Protein AF-A0A3D1ES28-F1 (afdb_monomer_lite)

Sequence (83 aa):
MVQRFEKASEGQDEIRQILTSHLPGRIPLDTIKEIRVRGRLVQLVVPDHGFKFHVDRWVRAEGLNVIRKNAQRSISSVKVLSR

Foldseek 3Di:
DDPPDPPWCPCQVVLLVLCVVDPDPVQPSVQQVGWTDDQQEIEGEGADPVSQVVVVVCQVVPVQVSCCVRDPHHHDYYHYHHD

Structure (mmCIF, N/CA/C/O backbone):
data_AF-A0A3D1ES28-F1
#
_entry.id   AF-A0A3D1ES28-F1
#
loop_
_atom_site.group_PDB
_atom_site.id
_atom_site.type_symbol
_atom_site.label_atom_id
_atom_site.label_alt_id
_atom_site.label_comp_id
_atom_site.label_asym_id
_atom_site.label_entity_id
_atom_site.label_seq_id
_atom_site.pdbx_PDB_ins_code
_atom_site.Cartn_x
_atom_site.Cartn_y
_atom_site.Cartn_z
_atom_site.occupancy
_atom_site.B_iso_or_equiv
_atom_site.auth_seq_id
_atom_site.auth_comp_id
_atom_site.auth_asym_id
_atom_site.auth_atom_id
_atom_site.pdbx_PDB_model_num
ATOM 1 N N . MET A 1 1 ? -9.737 31.743 16.952 1.00 36.22 1 MET A N 1
ATOM 2 C CA . MET A 1 1 ? -8.606 30.801 17.093 1.00 36.22 1 MET A CA 1
ATOM 3 C C . MET A 1 1 ? -8.810 29.698 16.064 1.00 36.22 1 MET A C 1
ATOM 5 O O . MET A 1 1 ? -9.695 28.872 1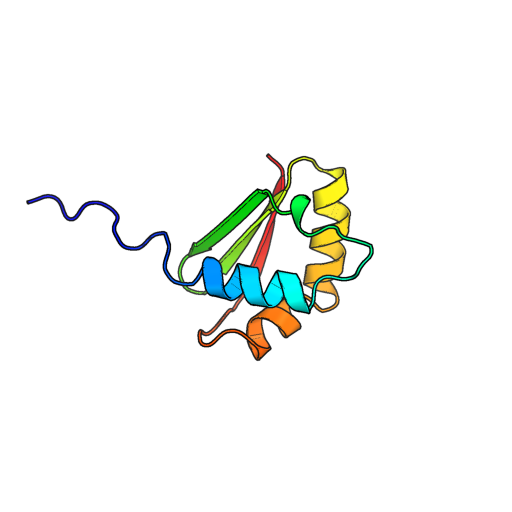6.228 1.00 36.22 1 MET A O 1
ATOM 9 N N . VAL A 1 2 ? -8.135 29.794 14.918 1.00 44.91 2 VAL A N 1
ATOM 10 C CA . VAL A 1 2 ? -8.323 28.865 13.792 1.00 44.91 2 VAL A CA 1
ATOM 11 C C . VAL A 1 2 ? -7.687 27.532 14.179 1.00 44.91 2 VAL A C 1
ATOM 13 O O . VAL A 1 2 ? -6.470 27.474 14.339 1.00 44.91 2 VAL A O 1
ATOM 16 N N . GLN A 1 3 ? -8.498 26.485 14.356 1.00 39.62 3 GLN A N 1
ATOM 17 C CA . GLN A 1 3 ? -8.037 25.107 14.552 1.00 39.62 3 GLN A CA 1
ATOM 18 C C . GLN A 1 3 ? -7.356 24.631 13.259 1.00 39.62 3 GLN A C 1
ATOM 20 O O . GLN A 1 3 ? -7.970 24.060 12.360 1.00 39.62 3 GLN A O 1
ATOM 25 N N . ARG A 1 4 ? -6.075 24.980 13.127 1.00 44.97 4 ARG A N 1
ATOM 26 C CA . ARG A 1 4 ? -5.189 24.602 12.029 1.00 44.97 4 ARG A CA 1
ATOM 27 C C . ARG A 1 4 ? -4.882 23.104 12.127 1.00 44.97 4 ARG A C 1
ATOM 29 O O . ARG A 1 4 ? -4.138 22.696 12.999 1.00 44.97 4 ARG A O 1
ATOM 36 N N . PHE A 1 5 ? -5.433 22.315 11.207 1.00 44.69 5 PHE A N 1
ATOM 37 C CA . PHE A 1 5 ? -4.781 21.180 10.527 1.00 44.69 5 PHE A CA 1
ATOM 38 C C . PHE A 1 5 ? -3.939 20.147 11.323 1.00 44.69 5 PHE A C 1
ATOM 40 O O . PHE A 1 5 ? -3.118 19.465 10.718 1.00 44.69 5 PHE A O 1
ATOM 47 N N . GLU A 1 6 ? -4.165 19.916 12.617 1.00 40.81 6 GLU A N 1
ATOM 48 C CA . GLU A 1 6 ? -3.423 18.884 13.377 1.00 40.81 6 GLU A CA 1
ATOM 49 C C . GLU A 1 6 ? -3.820 17.422 13.064 1.00 40.81 6 GLU A C 1
ATOM 51 O O . GLU A 1 6 ? -3.201 16.490 13.563 1.00 40.81 6 GLU A O 1
ATOM 56 N N . LYS A 1 7 ? -4.806 17.168 12.193 1.00 45.28 7 LYS A N 1
ATOM 57 C CA . LYS A 1 7 ? -5.354 15.813 11.948 1.00 45.28 7 LYS A CA 1
ATOM 58 C C . LYS A 1 7 ? -4.980 15.162 10.610 1.00 45.28 7 LYS A C 1
ATOM 60 O O . LYS A 1 7 ? -5.686 14.269 10.147 1.00 45.28 7 LYS A O 1
ATOM 65 N N . ALA A 1 8 ? -3.907 15.594 9.947 1.00 48.47 8 ALA A N 1
ATOM 66 C CA . ALA A 1 8 ? -3.509 14.986 8.670 1.00 48.47 8 ALA A CA 1
ATOM 67 C C . ALA A 1 8 ? -2.558 13.782 8.816 1.00 48.47 8 ALA A C 1
ATOM 69 O O . ALA A 1 8 ? -2.529 12.950 7.912 1.00 48.47 8 ALA A O 1
ATOM 70 N N . SER A 1 9 ? -1.820 13.657 9.925 1.00 56.06 9 SER A N 1
ATOM 71 C CA . SER A 1 9 ? -0.784 12.617 10.111 1.00 56.06 9 SER A CA 1
ATOM 72 C C . SER A 1 9 ? -1.277 11.346 10.810 1.00 56.06 9 SER A C 1
ATOM 74 O O . SER A 1 9 ? -0.574 10.339 10.840 1.00 56.06 9 SER A O 1
ATOM 76 N N . GLU A 1 10 ? -2.493 11.363 11.358 1.00 70.06 10 GLU A N 1
ATOM 77 C CA . GLU A 1 10 ? -3.027 10.267 12.166 1.00 70.06 10 GLU A CA 1
ATOM 78 C C . GLU A 1 10 ? -3.198 8.986 11.324 1.00 70.06 10 GLU A C 1
ATOM 80 O O . GLU A 1 10 ? -4.067 8.906 10.449 1.00 70.06 10 GLU A O 1
ATOM 85 N N . GLY A 1 11 ? -2.361 7.980 11.590 1.00 79.44 11 GLY A N 1
ATOM 86 C CA . GLY A 1 11 ? -2.363 6.678 10.914 1.00 79.44 11 GLY A CA 1
ATOM 87 C C . GLY A 1 11 ? -1.458 6.577 9.680 1.00 79.44 11 GLY A C 1
ATOM 88 O O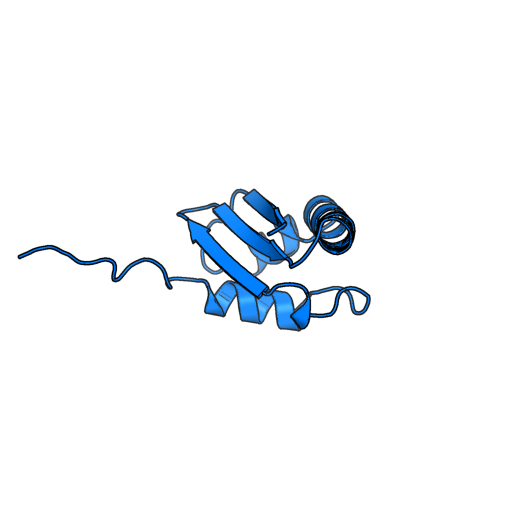 . GLY A 1 11 ? -1.397 5.514 9.075 1.00 79.44 11 GLY A O 1
ATOM 89 N N . GLN A 1 12 ? -0.735 7.630 9.278 1.00 89.62 12 GLN A N 1
ATOM 90 C CA . GLN A 1 12 ? 0.198 7.516 8.145 1.00 89.62 12 GLN A CA 1
ATOM 91 C C . GLN A 1 12 ? 1.381 6.599 8.467 1.00 89.62 12 GLN A C 1
ATOM 93 O O . GLN A 1 12 ? 1.709 5.725 7.665 1.00 89.62 12 GLN A O 1
ATOM 98 N N . ASP A 1 13 ? 1.993 6.781 9.639 1.00 89.56 13 ASP A N 1
ATOM 99 C CA . ASP A 1 13 ? 3.128 5.968 10.088 1.00 89.56 13 ASP A CA 1
ATOM 100 C C . ASP A 1 13 ? 2.741 4.508 10.302 1.00 89.56 13 ASP A C 1
ATOM 102 O O . ASP A 1 13 ? 3.488 3.607 9.936 1.00 89.56 13 ASP A O 1
ATOM 106 N N . GLU A 1 14 ? 1.531 4.271 10.801 1.00 91.94 14 GLU A N 1
ATOM 107 C CA . GLU A 1 14 ? 0.951 2.935 10.907 1.00 91.94 14 GLU A CA 1
ATOM 108 C C . GLU A 1 14 ? 0.882 2.258 9.533 1.00 91.94 14 GLU A C 1
ATOM 110 O O . GLU A 1 14 ? 1.424 1.170 9.338 1.00 91.94 14 GLU A O 1
ATOM 115 N N . ILE A 1 15 ? 0.259 2.915 8.548 1.00 94.19 15 ILE A N 1
ATOM 116 C CA . ILE A 1 15 ? 0.184 2.367 7.191 1.00 94.19 15 ILE A CA 1
ATOM 117 C C . ILE A 1 15 ? 1.589 2.180 6.610 1.00 94.19 15 ILE A C 1
ATOM 119 O O . ILE A 1 15 ? 1.842 1.167 5.961 1.00 94.19 15 ILE A O 1
ATOM 123 N N . ARG A 1 16 ? 2.519 3.108 6.864 1.00 92.94 16 ARG A N 1
ATOM 124 C CA . ARG A 1 16 ? 3.915 2.983 6.429 1.00 92.94 16 ARG A CA 1
ATOM 125 C C . ARG A 1 16 ? 4.558 1.721 6.998 1.00 92.94 16 ARG A C 1
ATOM 127 O O . ARG A 1 16 ? 5.143 0.970 6.229 1.00 92.94 16 ARG A O 1
ATOM 134 N N . GLN A 1 17 ? 4.416 1.458 8.295 1.00 92.31 17 GLN A N 1
ATOM 135 C CA . GLN A 1 17 ? 4.945 0.252 8.937 1.00 92.31 17 GLN A CA 1
ATOM 136 C C . GLN A 1 17 ? 4.346 -1.024 8.336 1.00 92.31 17 GLN A C 1
ATOM 138 O O . GLN A 1 17 ? 5.085 -1.944 7.990 1.00 92.31 17 GLN A O 1
ATOM 143 N N . ILE A 1 18 ? 3.025 -1.058 8.130 1.00 93.94 18 ILE A N 1
ATOM 144 C CA . ILE A 1 18 ? 2.348 -2.202 7.502 1.00 93.94 18 ILE A CA 1
ATOM 145 C C . ILE A 1 18 ? 2.919 -2.466 6.106 1.00 93.94 18 ILE A C 1
ATOM 147 O O . ILE A 1 18 ? 3.206 -3.615 5.767 1.00 93.94 18 ILE A O 1
ATOM 151 N N . LEU A 1 19 ? 3.099 -1.410 5.309 1.00 92.81 19 LEU A N 1
ATOM 152 C CA . LEU A 1 19 ? 3.655 -1.500 3.962 1.00 92.81 19 LEU A CA 1
ATOM 153 C C . LEU A 1 19 ? 5.113 -1.963 3.977 1.00 92.81 19 LEU A C 1
ATOM 155 O O . LEU A 1 19 ? 5.461 -2.831 3.184 1.00 92.81 19 LEU A O 1
ATOM 159 N N . THR A 1 20 ? 5.941 -1.466 4.896 1.00 91.44 20 THR A N 1
ATOM 160 C CA . THR A 1 20 ? 7.331 -1.923 5.051 1.00 91.44 20 THR A CA 1
ATOM 161 C C . THR A 1 20 ? 7.413 -3.432 5.290 1.00 91.44 20 THR A C 1
ATOM 163 O O . THR A 1 20 ? 8.293 -4.087 4.742 1.00 91.44 20 THR A O 1
ATOM 166 N N . SER A 1 21 ? 6.492 -3.999 6.075 1.00 91.62 21 SER A N 1
ATOM 167 C CA . SER A 1 21 ? 6.514 -5.427 6.421 1.00 91.62 21 SER A CA 1
ATOM 168 C C . SER A 1 21 ? 5.832 -6.344 5.401 1.00 91.62 21 SER A C 1
ATOM 170 O O . SER A 1 21 ? 6.125 -7.536 5.383 1.00 91.62 21 SER A O 1
ATOM 172 N N . HIS A 1 22 ? 4.913 -5.827 4.578 1.00 92.19 22 HIS A N 1
ATOM 173 C CA . HIS A 1 22 ? 4.033 -6.665 3.748 1.00 92.19 22 HIS A CA 1
ATOM 174 C C . HIS A 1 22 ? 4.005 -6.298 2.262 1.00 92.19 22 HIS A C 1
ATOM 176 O O . HIS A 1 22 ? 3.287 -6.941 1.490 1.00 92.19 22 HIS A O 1
ATOM 182 N N . LEU A 1 23 ? 4.735 -5.267 1.832 1.00 89.56 23 LEU A N 1
ATOM 183 C CA . LEU A 1 23 ? 4.880 -5.014 0.406 1.00 89.56 23 LEU A CA 1
ATOM 184 C C . LEU A 1 23 ? 5.607 -6.190 -0.260 1.00 89.56 23 LEU A C 1
ATOM 186 O O . LEU A 1 23 ? 6.604 -6.686 0.268 1.00 89.56 23 LEU A O 1
ATOM 190 N N . PRO A 1 24 ? 5.151 -6.630 -1.444 1.00 88.19 24 PRO A N 1
ATOM 191 C CA . PRO A 1 24 ? 5.878 -7.620 -2.218 1.00 88.19 24 PRO A CA 1
ATOM 192 C C . PRO 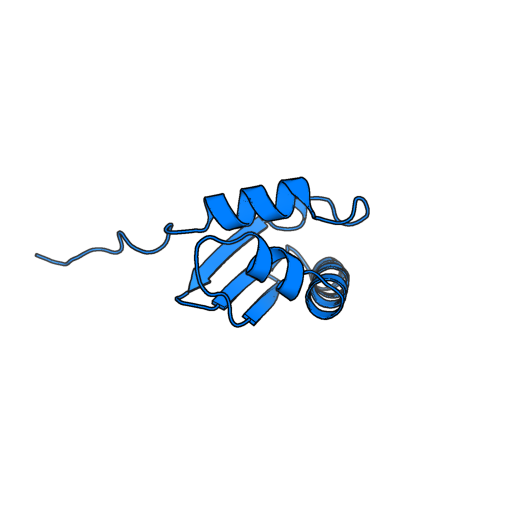A 1 24 ? 7.278 -7.099 -2.535 1.00 88.19 24 PRO A C 1
ATOM 194 O O . PRO A 1 24 ? 7.404 -5.965 -2.987 1.00 88.19 24 PRO A O 1
ATOM 197 N N . GLY A 1 25 ? 8.311 -7.939 -2.433 1.00 86.31 25 GLY A N 1
ATOM 198 C CA . GLY A 1 25 ? 9.697 -7.525 -2.713 1.00 86.31 25 GLY A CA 1
ATOM 199 C C . GLY A 1 25 ? 9.931 -6.936 -4.116 1.00 86.31 25 GLY A C 1
ATOM 200 O O . GLY A 1 25 ? 10.891 -6.208 -4.331 1.00 86.31 25 GLY A O 1
ATOM 201 N N . ARG A 1 26 ? 9.021 -7.191 -5.070 1.00 86.00 26 ARG A N 1
ATOM 202 C CA . ARG A 1 26 ? 9.016 -6.578 -6.415 1.00 86.00 26 ARG A CA 1
ATOM 203 C C . ARG A 1 26 ? 8.550 -5.112 -6.452 1.00 86.00 26 ARG A C 1
ATOM 205 O O . ARG A 1 26 ? 8.647 -4.486 -7.500 1.00 86.00 26 ARG A O 1
ATOM 212 N N . ILE A 1 27 ? 7.980 -4.588 -5.366 1.00 86.56 27 ILE A N 1
ATOM 213 C CA . ILE A 1 27 ? 7.536 -3.196 -5.224 1.00 86.56 27 ILE A CA 1
ATOM 214 C C . ILE A 1 27 ? 8.403 -2.558 -4.132 1.00 86.56 27 ILE A C 1
ATOM 216 O O . ILE A 1 27 ? 8.096 -2.719 -2.950 1.00 86.56 27 ILE A O 1
ATOM 220 N N . PRO A 1 28 ? 9.480 -1.837 -4.492 1.00 85.25 28 PRO A N 1
ATOM 221 C CA . PRO A 1 28 ? 10.294 -1.135 -3.507 1.00 85.25 28 PRO A CA 1
ATOM 222 C C . PRO A 1 28 ? 9.439 -0.153 -2.701 1.00 85.25 28 PRO A C 1
ATOM 224 O O . PRO A 1 28 ? 8.608 0.553 -3.276 1.00 85.25 28 PRO A O 1
ATOM 227 N N . LEU A 1 29 ? 9.646 -0.064 -1.385 1.00 85.31 29 LEU A N 1
ATOM 228 C CA . LEU A 1 29 ? 8.898 0.871 -0.533 1.00 85.31 29 LEU A CA 1
ATOM 229 C C . LEU A 1 29 ? 9.059 2.325 -1.010 1.00 85.31 29 LEU A C 1
ATOM 231 O O . LEU A 1 29 ? 8.097 3.089 -0.980 1.00 85.31 29 LEU A O 1
ATOM 235 N N . ASP A 1 30 ? 10.231 2.674 -1.550 1.00 87.19 30 ASP A N 1
ATOM 236 C CA . ASP A 1 30 ? 10.530 3.991 -2.127 1.00 87.19 30 ASP A CA 1
ATOM 237 C C . ASP A 1 30 ? 9.635 4.381 -3.309 1.00 87.19 30 ASP A C 1
ATOM 239 O O . ASP A 1 30 ? 9.610 5.553 -3.701 1.00 87.19 30 ASP A O 1
ATOM 243 N N . THR A 1 31 ? 8.891 3.432 -3.888 1.00 88.94 31 THR A N 1
ATOM 244 C CA . THR A 1 31 ? 7.876 3.728 -4.908 1.00 88.94 31 THR A CA 1
ATOM 245 C C . THR A 1 31 ? 6.678 4.473 -4.326 1.00 88.94 31 THR A C 1
ATOM 247 O O . THR A 1 31 ? 6.027 5.223 -5.050 1.00 88.94 31 THR A O 1
ATOM 250 N N . ILE A 1 32 ? 6.402 4.332 -3.027 1.00 92.56 32 ILE A N 1
ATOM 251 C CA . ILE A 1 32 ? 5.325 5.038 -2.331 1.00 92.56 32 ILE A CA 1
ATOM 252 C C . ILE A 1 32 ? 5.912 6.303 -1.703 1.00 92.56 32 ILE A C 1
ATOM 254 O O . ILE A 1 32 ? 6.490 6.283 -0.617 1.00 92.56 32 ILE A O 1
ATOM 258 N N . LYS A 1 33 ? 5.764 7.428 -2.403 1.00 93.69 33 LYS A N 1
ATOM 259 C CA . LYS A 1 33 ? 6.322 8.726 -1.996 1.00 93.69 33 LYS A CA 1
ATOM 260 C C . LYS A 1 33 ? 5.547 9.373 -0.861 1.00 93.69 33 LYS A C 1
ATOM 262 O O . LYS A 1 33 ? 6.131 10.036 -0.010 1.00 93.69 33 LYS A O 1
ATOM 267 N N . GLU A 1 34 ? 4.236 9.178 -0.836 1.00 93.12 34 GLU A N 1
ATOM 268 C CA . GLU A 1 34 ? 3.368 9.783 0.167 1.00 93.12 34 GLU A CA 1
ATOM 269 C C . GLU A 1 34 ? 2.216 8.836 0.500 1.00 93.12 34 GLU A C 1
ATOM 271 O O . GLU A 1 34 ? 1.653 8.174 -0.374 1.00 93.12 34 GLU A O 1
ATOM 276 N N . ILE A 1 35 ? 1.855 8.786 1.778 1.00 93.69 35 ILE A N 1
ATOM 277 C CA . ILE A 1 35 ? 0.715 8.025 2.277 1.00 93.69 35 ILE A CA 1
ATOM 278 C C . ILE A 1 35 ? -0.252 9.032 2.875 1.00 93.69 35 ILE A C 1
ATOM 280 O O . ILE A 1 35 ? 0.118 9.809 3.748 1.00 93.69 35 ILE A O 1
ATOM 284 N N . ARG A 1 36 ? -1.501 9.020 2.419 1.00 92.94 36 ARG A N 1
ATOM 285 C CA . ARG A 1 36 ? -2.557 9.873 2.973 1.00 92.94 36 ARG A CA 1
ATOM 286 C C . ARG A 1 36 ? -3.629 9.009 3.585 1.00 92.94 36 ARG A C 1
ATOM 288 O O . ARG A 1 36 ? -4.123 8.095 2.930 1.00 92.94 36 ARG A O 1
ATOM 295 N N . VAL A 1 37 ? -4.050 9.349 4.792 1.00 91.62 37 VAL A N 1
ATOM 296 C CA . VAL A 1 37 ? -5.183 8.694 5.441 1.00 91.62 37 VAL A CA 1
ATOM 297 C C . VAL A 1 37 ? -6.299 9.718 5.598 1.00 91.62 37 VAL A C 1
ATOM 299 O O . VAL A 1 37 ? -6.107 10.784 6.175 1.00 91.62 37 VAL A O 1
ATOM 302 N N . ARG A 1 38 ? -7.465 9.426 5.018 1.00 88.88 38 ARG A N 1
ATOM 303 C CA . ARG A 1 38 ? -8.657 10.284 5.051 1.00 88.88 38 ARG A CA 1
ATOM 304 C C . ARG A 1 38 ? -9.844 9.467 5.541 1.00 88.88 38 ARG A C 1
ATOM 306 O O . ARG A 1 38 ? -10.505 8.781 4.761 1.00 88.88 38 ARG A O 1
ATOM 313 N N . GLY A 1 39 ? -10.096 9.505 6.847 1.00 88.56 39 GLY A N 1
ATOM 314 C CA . GLY A 1 39 ? -11.101 8.649 7.479 1.00 88.56 39 GLY A CA 1
ATOM 315 C C . GLY A 1 39 ? -10.773 7.169 7.259 1.00 88.56 39 GLY A C 1
ATOM 316 O O . GLY A 1 39 ? -9.736 6.694 7.708 1.00 88.56 39 GLY A O 1
ATOM 317 N N . ARG A 1 40 ? -11.640 6.451 6.531 1.00 92.56 40 ARG A N 1
ATOM 318 C CA . ARG A 1 40 ? -11.473 5.021 6.196 1.00 92.56 40 ARG A CA 1
ATOM 319 C C . ARG A 1 40 ? -10.794 4.764 4.842 1.00 92.56 40 ARG A C 1
ATOM 321 O O . ARG A 1 40 ? -10.828 3.629 4.358 1.00 92.56 40 ARG A O 1
ATOM 328 N N . LEU A 1 41 ? -10.271 5.802 4.192 1.00 93.94 41 LEU A N 1
ATOM 329 C CA . LEU A 1 41 ? -9.588 5.725 2.900 1.00 93.94 41 LEU A CA 1
ATOM 330 C C . LEU A 1 41 ? -8.084 5.931 3.092 1.00 93.94 41 LEU A C 1
ATOM 332 O O . LEU A 1 41 ? -7.663 6.938 3.659 1.00 93.94 41 LEU A O 1
ATOM 336 N N . VAL A 1 42 ? -7.288 5.024 2.533 1.00 95.56 42 VAL A N 1
ATOM 337 C CA . VAL A 1 42 ? -5.836 5.181 2.386 1.00 95.56 42 VAL A CA 1
ATOM 338 C C . VAL A 1 42 ? -5.519 5.551 0.940 1.00 95.56 42 VAL A C 1
ATOM 340 O O . VAL A 1 42 ? -6.068 4.964 0.010 1.00 95.56 42 VAL A O 1
ATOM 343 N N . GLN A 1 43 ? -4.635 6.519 0.727 1.00 95.62 43 GLN A N 1
ATOM 344 C CA . GLN A 1 43 ? -4.126 6.873 -0.593 1.00 95.62 43 GLN A CA 1
ATOM 345 C C . GLN A 1 43 ? -2.614 6.678 -0.619 1.00 95.62 43 GLN A C 1
ATOM 347 O O . GLN A 1 43 ? -1.905 7.273 0.188 1.00 95.62 43 GLN A O 1
ATOM 352 N N . LEU A 1 44 ? -2.142 5.861 -1.554 1.00 95.31 44 LEU A N 1
ATOM 353 C CA . LEU A 1 44 ? -0.729 5.631 -1.825 1.00 95.31 44 LEU A CA 1
ATOM 354 C C . LEU A 1 44 ? -0.348 6.468 -3.041 1.00 95.31 44 LEU A C 1
ATOM 356 O O . LEU A 1 44 ? -0.889 6.263 -4.128 1.00 95.31 44 LEU A O 1
ATOM 360 N N . VAL A 1 45 ? 0.531 7.441 -2.850 1.00 94.81 45 VAL A N 1
ATOM 361 C CA . VAL A 1 45 ? 1.016 8.307 -3.923 1.00 94.81 45 VAL A CA 1
ATOM 362 C C . VAL A 1 45 ? 2.328 7.744 -4.444 1.00 94.81 45 VAL A C 1
ATOM 364 O O . VAL A 1 45 ? 3.257 7.511 -3.671 1.00 94.81 45 VAL A O 1
ATOM 367 N N . VAL A 1 46 ? 2.398 7.545 -5.752 1.00 95.00 46 VAL A N 1
ATOM 368 C CA . VAL A 1 46 ? 3.550 6.995 -6.472 1.00 95.00 46 VAL A CA 1
ATOM 369 C C . VAL A 1 46 ? 4.012 7.983 -7.555 1.00 95.00 46 VAL A C 1
ATOM 371 O O . VAL A 1 46 ? 3.210 8.826 -7.964 1.00 95.00 46 VAL A O 1
ATOM 374 N N . PRO A 1 47 ? 5.276 7.920 -8.014 1.00 91.94 47 PRO A N 1
ATOM 375 C CA . PRO A 1 47 ? 5.864 8.965 -8.856 1.00 91.94 47 PRO A CA 1
ATOM 376 C C . PRO A 1 47 ? 5.468 8.896 -10.337 1.00 91.94 47 PRO A C 1
ATOM 378 O O . PRO A 1 47 ? 5.728 9.839 -11.066 1.00 91.94 47 PRO A O 1
ATOM 381 N N . ASP A 1 48 ? 4.893 7.789 -10.817 1.00 89.88 48 ASP A N 1
ATOM 382 C CA . ASP A 1 48 ? 4.430 7.691 -12.203 1.00 89.88 48 ASP A CA 1
ATOM 383 C C . ASP A 1 48 ? 3.372 6.591 -12.400 1.00 89.88 48 ASP A C 1
ATOM 385 O O . ASP A 1 48 ? 3.032 5.815 -11.496 1.00 89.88 48 ASP A O 1
ATOM 389 N N . HIS A 1 49 ? 2.818 6.544 -13.614 1.00 86.06 49 HIS A N 1
ATOM 390 C CA . HIS A 1 49 ? 1.777 5.597 -14.012 1.00 86.06 49 HIS A CA 1
ATOM 391 C C . HIS A 1 49 ? 2.245 4.134 -14.066 1.00 86.06 49 HIS A C 1
ATOM 393 O O . HIS A 1 49 ? 1.426 3.239 -13.838 1.00 86.06 49 HIS A O 1
ATOM 399 N N . GLY A 1 50 ? 3.529 3.880 -14.329 1.00 85.62 50 GLY A N 1
ATOM 400 C CA . GLY A 1 50 ? 4.113 2.541 -14.322 1.00 85.62 50 GLY A CA 1
ATOM 401 C C . GLY A 1 50 ? 4.064 1.943 -12.921 1.00 85.62 50 GLY A C 1
ATOM 402 O O . GLY A 1 50 ? 3.465 0.885 -12.714 1.00 85.62 50 GLY A O 1
ATOM 403 N N . PHE A 1 51 ? 4.564 2.669 -11.918 1.00 88.50 51 PHE A N 1
ATOM 404 C CA . PHE A 1 51 ? 4.440 2.226 -10.524 1.00 88.50 51 PHE A CA 1
ATOM 405 C C . PHE A 1 51 ? 2.987 2.152 -10.071 1.00 88.50 51 PHE A C 1
ATOM 407 O O . PHE A 1 51 ? 2.613 1.203 -9.376 1.00 88.50 51 PHE A O 1
ATOM 414 N N . LYS A 1 52 ? 2.140 3.094 -10.510 1.00 93.88 52 LYS A N 1
ATOM 415 C CA . LYS A 1 52 ? 0.710 3.061 -10.185 1.00 93.88 52 LYS A CA 1
ATOM 416 C C . LYS A 1 52 ? 0.100 1.732 -10.598 1.00 93.88 52 LYS A C 1
ATOM 418 O O . LYS A 1 52 ? -0.615 1.143 -9.798 1.00 93.88 52 LYS A O 1
ATOM 423 N N . PHE A 1 53 ? 0.393 1.237 -11.797 1.00 92.50 53 PHE A N 1
ATOM 424 C CA . PHE A 1 53 ? -0.128 -0.044 -12.266 1.00 92.50 53 PHE A CA 1
ATOM 425 C C . PHE A 1 53 ? 0.274 -1.214 -11.356 1.00 92.50 53 PHE A C 1
ATOM 427 O O . PHE A 1 53 ? -0.582 -2.012 -10.964 1.00 92.50 53 PHE A O 1
ATOM 434 N N . HIS A 1 54 ? 1.550 -1.302 -10.974 1.00 91.69 54 HIS A N 1
ATOM 435 C CA . HIS A 1 54 ? 2.046 -2.387 -10.124 1.00 91.69 54 HIS A CA 1
ATOM 436 C C . HIS A 1 54 ? 1.456 -2.347 -8.710 1.00 91.69 54 HIS A C 1
ATOM 438 O O . HIS A 1 54 ? 1.012 -3.382 -8.202 1.00 91.69 54 HIS A O 1
ATOM 444 N N . VAL A 1 55 ? 1.398 -1.162 -8.094 1.00 93.75 55 VAL A N 1
ATOM 445 C CA . VAL A 1 55 ? 0.832 -0.993 -6.749 1.00 93.75 55 VAL A CA 1
ATOM 446 C C . VAL A 1 55 ? -0.684 -1.198 -6.770 1.00 93.75 55 VAL A C 1
ATOM 448 O O . VAL A 1 55 ? -1.207 -1.885 -5.901 1.00 93.75 55 VAL A O 1
ATOM 451 N N . ASP A 1 56 ? -1.401 -0.688 -7.777 1.00 95.12 56 ASP A N 1
ATOM 452 C CA . ASP A 1 56 ? -2.860 -0.856 -7.910 1.00 95.12 56 ASP A CA 1
ATOM 453 C C . ASP A 1 56 ? -3.224 -2.336 -8.086 1.00 95.12 56 ASP A C 1
ATOM 455 O O . ASP A 1 56 ? -4.122 -2.840 -7.408 1.00 95.12 56 ASP A O 1
ATOM 459 N N . ARG A 1 57 ? -2.462 -3.069 -8.912 1.00 94.50 57 ARG A N 1
ATOM 460 C CA . ARG A 1 57 ? -2.618 -4.521 -9.076 1.00 94.50 57 ARG A CA 1
ATOM 461 C C . ARG A 1 57 ? -2.450 -5.257 -7.746 1.00 94.50 57 ARG A C 1
ATOM 463 O O . ARG A 1 57 ? -3.265 -6.122 -7.431 1.00 94.50 57 ARG A O 1
ATOM 470 N N . TRP A 1 58 ? -1.426 -4.919 -6.965 1.00 95.06 58 TRP A N 1
ATOM 471 C CA . TRP A 1 58 ? -1.221 -5.523 -5.648 1.00 95.06 58 TRP A CA 1
ATOM 472 C C . TRP A 1 58 ? -2.333 -5.155 -4.656 1.00 95.06 58 TRP A C 1
ATOM 474 O O . TRP A 1 58 ? -2.874 -6.040 -3.994 1.00 95.06 58 TRP A O 1
ATOM 484 N N . VAL A 1 59 ? -2.735 -3.880 -4.592 1.00 96.12 59 VAL A N 1
ATOM 485 C CA . VAL A 1 59 ? -3.822 -3.406 -3.719 1.00 96.12 59 VAL A CA 1
ATOM 486 C C . VAL A 1 59 ? -5.115 -4.181 -3.967 1.00 96.12 59 VAL A C 1
ATOM 488 O O . VAL A 1 59 ? -5.772 -4.580 -3.004 1.00 96.12 59 VAL A O 1
ATOM 491 N N . ARG A 1 60 ? -5.457 -4.421 -5.241 1.00 95.12 60 ARG A N 1
ATOM 492 C CA . ARG A 1 60 ? -6.638 -5.206 -5.631 1.00 95.12 60 ARG A CA 1
ATOM 493 C C . ARG A 1 60 ? -6.520 -6.683 -5.273 1.00 95.12 60 ARG A C 1
ATOM 495 O O . ARG A 1 60 ? -7.516 -7.271 -4.872 1.00 95.12 60 ARG A O 1
ATOM 502 N N . ALA A 1 61 ? -5.340 -7.274 -5.451 1.00 95.25 61 ALA A N 1
ATOM 503 C CA . ALA A 1 61 ? -5.123 -8.693 -5.189 1.00 95.25 61 ALA A CA 1
ATOM 504 C C . ALA A 1 61 ? -5.160 -9.007 -3.687 1.00 95.25 61 ALA A C 1
ATOM 506 O O . ALA A 1 61 ? -5.845 -9.930 -3.256 1.00 95.25 61 ALA A O 1
ATOM 507 N N . GLU A 1 62 ? -4.438 -8.227 -2.882 1.00 95.44 62 GLU A N 1
ATOM 508 C CA . GLU A 1 62 ? -4.264 -8.518 -1.455 1.00 95.44 62 GLU A CA 1
AT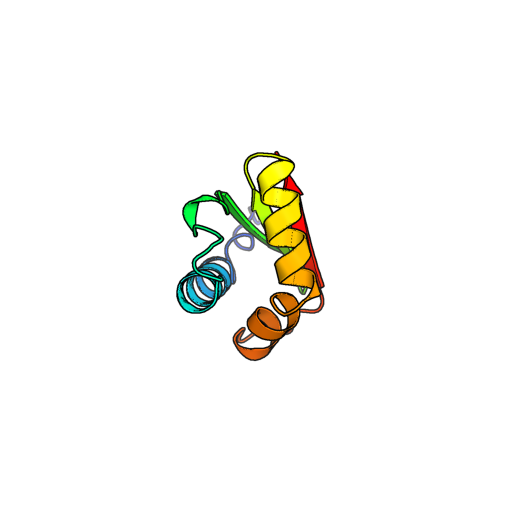OM 509 C C . GLU A 1 62 ? -4.026 -7.278 -0.586 1.00 95.44 62 GLU A C 1
ATOM 511 O O . GLU A 1 62 ? -4.364 -7.298 0.598 1.00 95.44 62 GLU A O 1
ATOM 516 N N . GLY A 1 63 ? -3.495 -6.184 -1.143 1.00 94.56 63 GLY A N 1
ATOM 517 C CA . GLY A 1 63 ? -3.013 -5.053 -0.348 1.00 94.56 63 GLY A CA 1
ATOM 518 C C . GLY A 1 63 ? -4.089 -4.375 0.502 1.00 94.56 63 GLY A C 1
ATOM 519 O O . GLY A 1 63 ? -3.819 -4.019 1.648 1.00 94.56 63 GLY A O 1
ATOM 520 N N . LEU A 1 64 ? -5.335 -4.273 0.018 1.00 96.31 64 LEU A N 1
ATOM 521 C CA . LEU A 1 64 ? -6.450 -3.798 0.851 1.00 96.31 64 LEU A CA 1
ATOM 522 C C . LEU A 1 64 ? -6.683 -4.708 2.065 1.00 96.31 64 LEU A C 1
ATOM 524 O O . LEU A 1 64 ? -6.895 -4.215 3.170 1.00 96.31 64 LEU A O 1
ATOM 528 N N . ASN A 1 65 ? -6.643 -6.027 1.874 1.00 96.69 65 ASN A N 1
ATOM 529 C CA . ASN A 1 65 ? -6.863 -6.986 2.953 1.00 96.69 65 ASN A CA 1
ATOM 530 C C . ASN A 1 65 ? -5.714 -6.965 3.962 1.00 96.69 65 ASN A C 1
ATOM 532 O O . ASN A 1 65 ? -5.976 -7.008 5.161 1.00 96.69 65 ASN A O 1
ATOM 536 N N . VAL A 1 66 ? -4.471 -6.866 3.487 1.00 96.06 66 VAL A N 1
ATOM 537 C CA . VAL A 1 66 ? -3.277 -6.710 4.329 1.00 96.06 66 VAL A CA 1
ATOM 538 C C . VAL A 1 66 ? -3.398 -5.460 5.194 1.00 96.06 66 VAL A C 1
ATOM 540 O O . VAL A 1 66 ? -3.287 -5.548 6.415 1.00 96.06 66 VAL A O 1
ATOM 543 N N . ILE A 1 67 ? -3.699 -4.312 4.585 1.00 94.81 67 ILE A N 1
ATOM 544 C CA . ILE A 1 67 ? -3.860 -3.051 5.310 1.00 94.81 67 ILE A CA 1
ATOM 545 C C . ILE A 1 67 ? -5.015 -3.147 6.310 1.00 94.81 67 ILE A C 1
ATOM 547 O O . ILE A 1 67 ? -4.849 -2.808 7.474 1.00 94.81 67 ILE A O 1
ATOM 551 N N . ARG A 1 68 ? -6.173 -3.667 5.893 1.00 95.00 68 ARG A N 1
ATOM 552 C CA . ARG A 1 68 ? -7.355 -3.785 6.756 1.00 95.00 68 ARG A CA 1
ATOM 553 C C . ARG A 1 68 ? -7.141 -4.718 7.952 1.00 95.00 68 ARG A C 1
ATOM 555 O O . ARG A 1 68 ? -7.730 -4.470 8.994 1.00 95.00 68 ARG A O 1
ATOM 562 N N . LYS A 1 69 ? -6.367 -5.798 7.797 1.00 95.94 69 LYS A N 1
ATOM 563 C CA . LYS A 1 69 ? -6.101 -6.768 8.874 1.00 95.94 69 LYS A CA 1
ATOM 564 C C . LYS A 1 69 ? -5.094 -6.258 9.903 1.00 95.94 69 LYS A C 1
ATOM 566 O O . LYS A 1 69 ? -5.184 -6.657 11.055 1.00 95.94 69 LYS A O 1
ATOM 571 N N . ASN A 1 70 ? -4.144 -5.428 9.477 1.00 95.06 70 ASN A N 1
ATOM 572 C CA . ASN A 1 70 ? -3.044 -4.976 10.330 1.00 95.06 70 ASN A CA 1
ATOM 573 C C . ASN A 1 70 ? -3.232 -3.551 10.866 1.00 95.06 70 ASN A C 1
ATOM 575 O O . ASN A 1 70 ? -2.562 -3.177 11.822 1.00 95.06 70 ASN A O 1
ATOM 579 N N . ALA A 1 71 ? -4.124 -2.755 10.273 1.00 92.19 71 ALA A N 1
ATOM 580 C CA . ALA A 1 71 ? -4.454 -1.441 10.801 1.00 92.19 71 ALA A CA 1
ATOM 581 C C . ALA A 1 71 ? -5.345 -1.562 12.049 1.00 92.19 71 ALA A C 1
ATOM 583 O O . ALA A 1 71 ? -6.351 -2.269 12.055 1.00 92.19 71 ALA A O 1
ATOM 584 N N . GLN A 1 72 ? -5.024 -0.789 13.079 1.00 89.75 72 GLN A N 1
ATOM 585 C CA . GLN A 1 72 ? -5.815 -0.531 14.281 1.00 89.75 72 GLN A CA 1
ATOM 586 C C . GLN A 1 72 ? -7.135 0.187 13.965 1.00 89.75 72 GLN A C 1
ATOM 588 O O . GLN A 1 72 ? -8.043 0.234 14.795 1.00 89.75 72 GLN A O 1
ATOM 593 N N . ARG A 1 73 ? -7.263 0.757 12.761 1.00 87.62 73 ARG A N 1
ATOM 594 C CA . ARG A 1 73 ? -8.468 1.443 12.290 1.00 87.62 73 ARG A CA 1
ATOM 595 C C . ARG A 1 73 ? -9.166 0.717 11.156 1.00 87.62 73 ARG A C 1
ATOM 597 O O . ARG A 1 73 ? -8.568 0.050 10.320 1.00 87.62 73 ARG A O 1
ATOM 604 N N . SER A 1 74 ? -10.473 0.950 11.078 1.00 91.00 74 SER A N 1
ATOM 605 C CA . SER A 1 74 ? -11.297 0.438 9.988 1.00 91.00 74 SER A CA 1
ATOM 606 C C . SER A 1 74 ? -10.907 1.093 8.659 1.00 91.00 74 SER A C 1
ATOM 608 O O . SER A 1 74 ? -11.192 2.269 8.428 1.00 91.00 74 SER A O 1
ATOM 610 N N . ILE A 1 75 ? -10.283 0.317 7.771 1.00 94.75 75 ILE A N 1
ATOM 611 C CA . ILE A 1 75 ? -9.991 0.718 6.392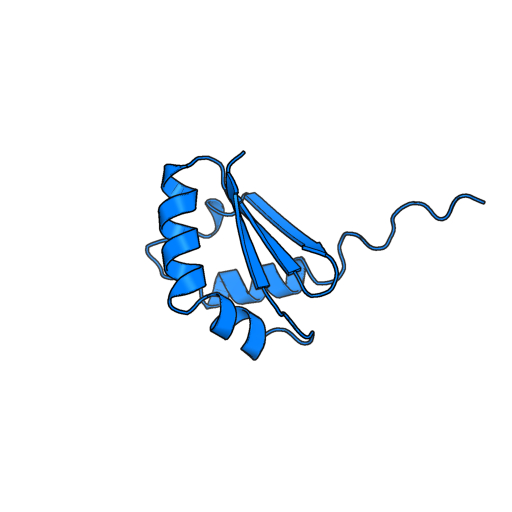 1.00 94.75 75 ILE A CA 1
ATOM 612 C C . ILE A 1 75 ? -11.016 0.088 5.449 1.00 94.75 75 ILE A C 1
ATOM 614 O O . ILE A 1 75 ? -11.221 -1.124 5.429 1.00 94.75 75 ILE A O 1
ATOM 618 N N . SER A 1 76 ? -11.663 0.940 4.656 1.00 94.69 76 SER A N 1
ATOM 619 C CA . SER A 1 76 ? -12.686 0.558 3.674 1.00 94.69 76 SER A CA 1
ATOM 620 C C . SER A 1 76 ? -12.131 0.449 2.258 1.00 94.69 76 SER A C 1
ATOM 622 O O . SER A 1 76 ? -12.631 -0.327 1.451 1.00 94.69 76 SER A O 1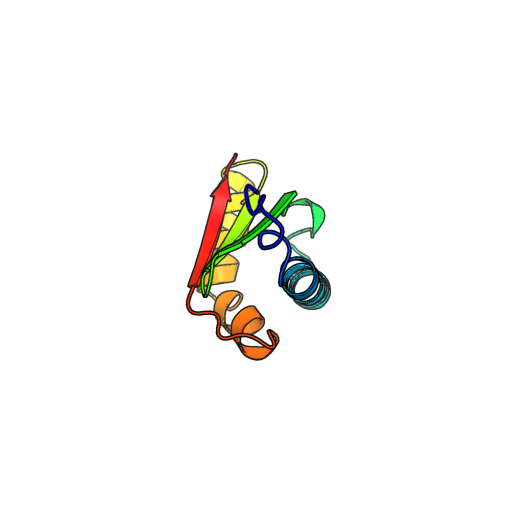
ATOM 624 N N . SER A 1 77 ? -11.113 1.251 1.941 1.00 95.44 77 SER A N 1
ATOM 625 C CA . SER A 1 77 ? -10.569 1.348 0.593 1.00 95.44 77 SER A CA 1
ATOM 626 C C . SER A 1 77 ? -9.135 1.862 0.608 1.00 95.44 77 SER A C 1
ATOM 628 O O . SER A 1 77 ? -8.731 2.631 1.484 1.00 95.44 77 SER A O 1
ATOM 630 N N . VAL A 1 78 ? -8.379 1.440 -0.402 1.00 96.62 78 VAL A N 1
ATOM 631 C CA . VAL A 1 78 ? -7.023 1.906 -0.686 1.00 96.62 78 VAL A CA 1
ATOM 632 C C . VAL A 1 78 ? -7.012 2.364 -2.141 1.00 96.62 78 VAL A C 1
ATOM 634 O O . VAL A 1 78 ? -7.428 1.624 -3.030 1.00 96.62 78 VAL A O 1
ATOM 637 N N . LYS A 1 79 ? -6.577 3.597 -2.391 1.00 96.00 79 LYS A N 1
ATOM 638 C CA . LYS A 1 79 ? -6.431 4.167 -3.734 1.00 96.00 79 LYS A CA 1
ATOM 639 C C . LYS A 1 79 ? -4.962 4.408 -4.032 1.00 96.00 79 LYS A C 1
ATOM 641 O O . LYS A 1 79 ? -4.238 4.900 -3.176 1.00 96.00 79 LYS A O 1
ATOM 646 N N . VAL A 1 80 ? -4.544 4.133 -5.261 1.00 95.94 80 VAL A N 1
ATOM 647 C CA . VAL A 1 80 ? -3.200 4.474 -5.736 1.00 95.94 80 VAL A CA 1
ATOM 648 C C . VAL A 1 80 ? -3.305 5.672 -6.672 1.00 95.94 80 VAL A C 1
ATOM 650 O O . VAL A 1 80 ? -4.114 5.655 -7.601 1.00 95.94 80 VAL A O 1
ATOM 653 N N . LEU A 1 81 ? -2.518 6.713 -6.418 1.00 94.25 81 LEU A N 1
ATOM 654 C CA . LEU A 1 81 ? -2.468 7.945 -7.204 1.00 94.25 81 LEU A CA 1
ATOM 655 C C . LEU A 1 81 ? -1.072 8.108 -7.801 1.00 94.25 81 LEU A C 1
ATOM 657 O O . LEU A 1 81 ? -0.097 8.013 -7.065 1.00 94.25 81 LEU A O 1
ATOM 661 N N . SER A 1 82 ? -0.979 8.382 -9.099 1.00 92.19 82 SER A N 1
ATOM 662 C CA . SER A 1 82 ? 0.251 8.899 -9.706 1.00 92.19 82 SER A CA 1
ATOM 663 C C . SER A 1 82 ? 0.297 10.421 -9.556 1.00 92.19 82 SER A C 1
ATOM 665 O O . SER A 1 82 ? -0.752 11.076 -9.572 1.00 92.19 82 SER A O 1
ATOM 667 N N . ARG A 1 83 ? 1.497 10.969 -9.381 1.00 82.81 83 ARG A N 1
ATOM 668 C CA . ARG A 1 83 ? 1.783 12.405 -9.424 1.00 82.81 83 ARG A CA 1
ATOM 669 C C . ARG A 1 83 ? 2.932 12.682 -10.360 1.00 82.81 83 ARG A C 1
ATOM 671 O O . ARG A 1 83 ? 3.881 11.883 -10.292 1.00 82.81 83 ARG A O 1
#

Radius of gyration: 12.89 Å; chains: 1; bounding box: 23×40×31 Å

Secondary structure (DSSP, 8-state):
-----TTSSTTHHHHHHHHHHHS-TTS-GGG--EEEEETTEEEEEESSHHHHHHHHHHIIIIIHHHHHHH-SS---EEEEEE-

pLDDT: mean 86.66, std 15.37, range [36.22, 96.69]